Protein 6W6Z (pdb70)

Secondary structure (DSSP, 8-state):
-EEEEEEEEEE-TT-S-HHHHHHHHHHHHHHHHHHHT-EEEEEEETTEEEEEEEEEHHHHHHHHHHHTT-TTEEEEEEEEEEE-SS-TTTT-SSEEEE--HHHHHHHHHTT-SS--GGG--GGGHHHHHHHHHHSPP------SSGGGG--

InterPro domains:
  IPR007024 BLUF domain [PF04940] (4-95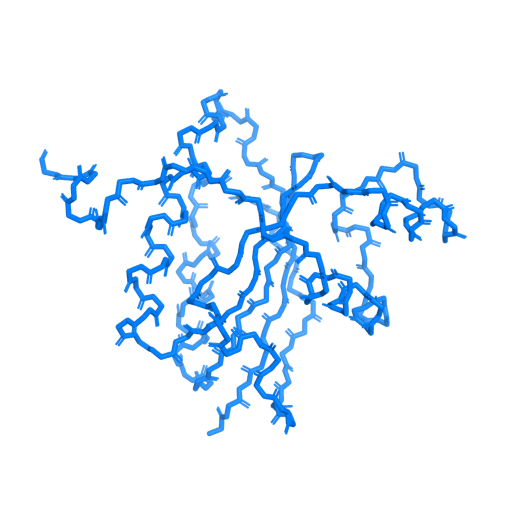)
  IPR007024 BLUF domain [PS50925] (2-95)
  IPR007024 BLUF domain [SM01034] (3-96)
  IPR036046 Acylphosphatase-like domain superfamily [SSF54975] (1-132)

Radius of gyration: 14.69 Å; Cα contacts (8 Å, |Δi|>4): 247; chains: 1; bounding box: 32×42×33 Å

B-factor: mean 27.84, std 9.9, range [12.61, 80.56]

CATH classification: 3.30.70.100

Sequence (151 aa):
MNVRLCYASQRNEKNEDLLQDLRDILTEARDFNDLNGICCGVLYYADNAFFQCLEGEQEVVERLFEKIQKDQRHYNIKWLCTYSIDEHSFQRWSMKYVQRNTNIETFFLNMGENTFNPLLLNQQNLKFFLNELLIAEQTKMNTVKKVGMVNR

Nearest PDB structures (foldseek):
  6w6z-assembly1_A  TM=1.007E+00  e=4.738E-33  Acinetobacter baumannii
  6w72-assembly2_B  TM=9.763E-01  e=5.616E-27  Acinetobacter baumannii
  1x0p-assembly1_I  TM=9.049E-01  e=2.810E-12  Thermosynechococcus vestitus BP-1
  2hfo-assembly1_A  TM=8.713E-01  e=1.078E-12  Synechocystis sp. PCC 6803
  2hfo-assembly1_F  TM=8.651E-01  e=1.797E-12  Synechocystis sp. PCC 6803

Solvent-accessible surface area: 8130 Å² total; per-residue (Å²): 157,62,4,16,0,0,4,0,0,30,18,20,78,182,29,103,80,48,100,104,20,6,93,32,30,0,8,61,17,64,31,51,3,104,155,85,58,8,10,0,0,5,0,20,5,54,60,0,6,0,8,0,0,0,1,49,70,80,38,0,69,54,28,9,104,141,30,80,168,44,105,36,15,104,94,49,84,147,10,30,47,85,58,23,147,135,81,37,2,70,187,34,26,2,1,0,2,60,109,48,105,78,0,39,71,40,0,102,123,71,64,49,128,59,22,24,0,34,76,1,76,99,156,27,9,84,42,0,23,72,29,0,54,104,12,93,76,38,93,26,127,41,56,102,132,54,40,118,68,84,286

Structure (mmCIF, N/CA/C/O backbone):
data_6W6Z
#
_entry.id   6W6Z
#
_cell.length_a   92.873
_cell.length_b   37.438
_cell.length_c   49.269
_cell.angle_alpha   90.000
_cell.angle_beta   106.570
_cell.angle_gamma   90.000
#
_symmetry.space_group_name_H-M   'C 1 2 1'
#
loop_
_entity.id
_entity.type
_entity.pdbx_description
1 polymer 'BLUF domain-containing protein'
2 non-polymer 'FLAVIN MONONUCLEOTIDE'
3 water water
#
loop_
_atom_site.group_PDB
_atom_site.id
_atom_site.type_symbol
_atom_site.label_atom_id
_atom_site.label_alt_id
_atom_site.label_comp_id
_atom_site.label_asym_id
_atom_site.label_entity_id
_atom_site.label_seq_id
_atom_site.pdbx_PDB_ins_code
_atom_site.Cartn_x
_atom_site.Cartn_y
_atom_site.Cartn_z
_atom_site.occupancy
_atom_site.B_iso_or_equiv
_atom_site.auth_seq_id
_atom_site.auth_comp_id
_atom_site.auth_asym_id
_atom_site.auth_atom_id
_atom_site.pdbx_PDB_model_num
ATOM 1 N N . MET A 1 1 ? -7.577 -24.484 -3.550 1.00 46.29 1 MET A N 1
ATOM 2 C CA . MET A 1 1 ? -8.252 -25.331 -2.524 1.00 43.98 1 MET A CA 1
ATOM 3 C C . MET A 1 1 ? -9.135 -24.444 -1.635 1.00 37.29 1 MET A C 1
ATOM 4 O O . MET A 1 1 ? -8.597 -23.714 -0.770 1.00 38.49 1 MET A O 1
ATOM 9 N N . ASN A 1 2 ? -10.439 -24.486 -1.860 1.00 34.35 2 ASN A N 1
ATOM 10 C CA . ASN A 1 2 ? -11.420 -23.772 -1.012 1.00 34.33 2 ASN A CA 1
ATOM 11 C C . ASN A 1 2 ? -11.673 -24.624 0.221 1.00 29.60 2 ASN A C 1
ATOM 12 O O . ASN A 1 2 ? -11.902 -25.852 0.123 1.00 25.91 2 ASN A O 1
ATOM 17 N N . VAL A 1 3 ? -11.703 -23.958 1.357 1.00 27.52 3 VAL A N 1
ATOM 18 C CA . VAL A 1 3 ? -11.955 -24.636 2.641 1.00 25.28 3 VAL A CA 1
ATOM 19 C C . VAL A 1 3 ? -13.009 -23.868 3.427 1.00 24.41 3 VAL A C 1
ATOM 20 O O . VAL A 1 3 ? -13.251 -22.645 3.154 1.00 23.25 3 VAL A O 1
ATOM 24 N N . ARG A 1 4 ? -13.607 -24.607 4.353 1.00 21.69 4 ARG A N 1
ATOM 25 C CA . ARG A 1 4 ? -14.462 -24.074 5.425 1.00 24.67 4 ARG A CA 1
ATOM 26 C C . ARG A 1 4 ? -13.709 -24.278 6.743 1.00 22.51 4 ARG A C 1
ATOM 27 O O . ARG A 1 4 ? -13.268 -25.403 7.003 1.00 22.87 4 ARG A O 1
ATOM 35 N N . LEU A 1 5 ? -13.602 -23.238 7.557 1.00 21.10 5 LEU A N 1
ATOM 36 C CA . LEU A 1 5 ? -12.941 -23.307 8.890 1.00 21.03 5 LEU A CA 1
ATOM 37 C C . LEU A 1 5 ? -13.965 -22.828 9.904 1.00 19.80 5 LEU A C 1
ATOM 38 O O . LEU A 1 5 ? -14.534 -21.732 9.701 1.00 19.17 5 LEU A O 1
ATOM 43 N N . CYS A 1 6 ? -14.161 -23.592 10.972 1.00 20.12 6 CYS A N 1
ATOM 44 C CA . CYS A 1 6 ? -15.160 -23.282 12.020 1.00 19.55 6 CYS A CA 1
ATOM 45 C C . CYS A 1 6 ? -14.436 -23.229 13.356 1.00 19.74 6 CYS A C 1
ATOM 46 O O . CYS A 1 6 ? -13.587 -24.108 13.622 1.00 18.40 6 CYS A O 1
ATOM 49 N N . TYR A 1 7 ? -14.814 -22.282 14.194 1.00 17.60 7 TYR A N 1
ATOM 50 C CA . TYR A 1 7 ? -14.299 -22.199 15.568 1.00 17.50 7 TYR A CA 1
ATOM 51 C C . TYR A 1 7 ? -15.362 -21.571 16.443 1.00 19.07 7 TYR A C 1
ATOM 52 O O . TYR A 1 7 ? -16.309 -20.906 15.989 1.00 15.93 7 TYR A O 1
ATOM 61 N N . ALA A 1 8 ? -15.190 -21.771 17.741 1.00 19.35 8 ALA A N 1
ATOM 62 C CA . ALA A 1 8 ? -16.024 -21.081 18.721 1.00 18.94 8 ALA A CA 1
ATOM 63 C C . ALA A 1 8 ? -15.086 -20.383 19.714 1.00 17.30 8 ALA A C 1
ATOM 64 O O . ALA A 1 8 ? -13.876 -20.753 19.818 1.00 16.93 8 ALA A O 1
ATOM 66 N N . SER A 1 9 ? -15.578 -19.333 20.347 1.00 17.14 9 SER A N 1
ATOM 67 C CA . SER A 1 9 ? -14.765 -18.483 21.264 1.00 19.41 9 SER A CA 1
ATOM 68 C C . SER A 1 9 ? -15.664 -17.902 22.355 1.00 18.60 9 SER A C 1
ATOM 69 O O . SER A 1 9 ? -16.892 -17.882 22.190 1.00 18.22 9 SER A O 1
ATOM 72 N N . GLN A 1 10 ? -15.045 -17.464 23.442 1.00 18.58 10 GLN A N 1
ATOM 73 C CA . GLN A 1 10 ? -15.741 -16.728 24.526 1.00 20.41 10 GLN A CA 1
ATOM 74 C C . GLN A 1 10 ? -15.600 -15.230 24.256 1.00 19.74 10 GLN A C 1
ATOM 75 O O . GLN A 1 10 ? -14.486 -14.722 23.928 1.00 17.18 10 GLN A O 1
ATOM 81 N N . ARG A 1 11 ? -16.692 -14.497 24.368 1.00 18.87 11 ARG A N 1
ATOM 82 C CA . ARG A 1 11 ? -16.577 -13.039 24.209 1.00 20.70 11 ARG A CA 1
ATOM 83 C C . ARG A 1 11 ? -15.789 -12.492 25.396 1.00 21.09 11 ARG A C 1
ATOM 84 O O . ARG A 1 11 ? -16.048 -12.954 26.514 1.00 21.22 11 ARG A O 1
ATOM 92 N N . ASN A 1 12 ? -14.909 -11.512 25.166 1.00 21.85 12 ASN A N 1
ATOM 93 C CA . ASN A 1 12 ? -14.163 -10.845 26.276 1.00 22.94 12 ASN A CA 1
ATOM 94 C C . ASN A 1 12 ? -15.118 -9.995 27.113 1.00 23.87 12 ASN A C 1
ATOM 95 O O . ASN A 1 12 ? -15.354 -8.842 26.752 1.00 24.86 12 ASN A O 1
ATOM 100 N N . GLU A 1 13 ? -15.527 -10.519 28.262 1.00 26.56 13 GLU A N 1
ATOM 101 C CA . GLU A 1 13 ? -16.542 -9.875 29.131 1.00 30.47 13 GLU A CA 1
ATOM 102 C C . GLU A 1 13 ? -15.932 -8.604 29.745 1.00 30.92 13 GLU A C 1
ATOM 103 O O . GLU A 1 13 ? -16.683 -7.793 30.289 1.00 28.44 13 GLU A O 1
ATOM 109 N N . LYS A 1 14 ? -14.629 -8.383 29.631 1.00 29.13 14 LYS A N 1
ATOM 110 C CA . LYS A 1 14 ? -14.041 -7.124 30.166 1.00 30.98 14 LYS A CA 1
ATOM 111 C C . LYS A 1 14 ? -14.579 -5.928 29.374 1.00 32.74 14 LYS A C 1
ATOM 112 O O . LYS A 1 14 ? -14.660 -4.843 29.964 1.00 30.05 14 LYS A O 1
ATOM 118 N N . ASN A 1 15 ? -14.893 -6.118 28.088 1.00 25.21 15 ASN A N 1
ATOM 119 C CA . ASN A 1 15 ? -15.439 -5.081 27.179 1.00 27.86 15 ASN A CA 1
ATOM 120 C C . ASN A 1 15 ? -16.927 -4.899 27.503 1.00 25.77 15 ASN A C 1
ATOM 121 O O . ASN A 1 15 ? -17.730 -5.809 27.169 1.00 28.78 15 ASN A O 1
ATOM 126 N N . GLU A 1 16 ? -17.269 -3.822 28.205 1.00 26.14 16 GLU A N 1
ATOM 127 C CA . GLU A 1 16 ? -18.661 -3.486 28.633 1.00 23.90 16 GLU A CA 1
ATOM 128 C C . GLU A 1 16 ? -19.525 -3.241 27.387 1.00 24.06 16 GLU A C 1
ATOM 129 O O . GLU A 1 16 ? -20.689 -3.725 27.368 1.00 22.68 16 GLU A O 1
ATOM 131 N N . ASP A 1 17 ? -18.982 -2.532 26.391 1.00 21.73 17 ASP A N 1
ATOM 132 C CA . ASP A 1 17 ? -19.747 -2.040 25.220 1.00 23.15 17 ASP A CA 1
ATOM 133 C C . ASP A 1 17 ? -19.810 -3.139 24.134 1.00 20.82 17 ASP A C 1
ATOM 134 O O . ASP A 1 17 ? -19.136 -3.017 23.070 1.00 18.48 17 ASP A O 1
ATOM 139 N N . LEU A 1 18 ? -20.655 -4.142 24.375 1.00 19.54 18 LEU A N 1
ATOM 140 C CA . LEU A 1 18 ? -20.878 -5.280 23.444 1.00 17.67 18 LEU A CA 1
ATOM 141 C C . LEU A 1 18 ? -21.435 -4.758 22.122 1.00 17.77 18 LEU A C 1
ATOM 142 O O . LEU A 1 18 ? -21.015 -5.213 21.084 1.00 17.93 18 LEU A O 1
ATOM 147 N N . LEU A 1 19 ? -22.421 -3.853 22.151 1.00 19.10 19 LEU A N 1
ATOM 148 C CA . LEU A 1 19 ? -23.083 -3.413 20.901 1.00 18.85 19 LEU A CA 1
ATOM 149 C C . LEU A 1 19 ? -22.043 -2.808 19.971 1.00 18.97 19 LEU A C 1
ATOM 150 O O . LEU A 1 19 ? -22.034 -3.106 18.752 1.00 18.98 19 LEU A O 1
ATOM 155 N N . GLN A 1 20 ? -21.151 -1.963 20.493 1.00 18.74 20 GLN A N 1
ATOM 156 C CA . GLN A 1 20 ? -20.151 -1.320 19.593 1.00 21.11 20 GLN A CA 1
ATOM 157 C C . GLN A 1 20 ? -19.185 -2.397 19.074 1.00 17.75 20 GLN A C 1
ATOM 158 O O . GLN A 1 20 ? -18.778 -2.329 17.896 1.00 18.53 20 GLN A O 1
ATOM 164 N N . ASP A 1 21 ? -18.828 -3.357 19.913 1.00 18.67 21 ASP A N 1
ATOM 165 C CA . ASP A 1 21 ? -17.885 -4.445 19.507 1.00 20.06 21 ASP A CA 1
ATOM 166 C C . ASP A 1 21 ? -18.481 -5.275 18.370 1.00 17.86 21 ASP A C 1
ATOM 167 O O . ASP A 1 21 ? -17.796 -5.476 17.371 1.00 17.72 21 ASP A O 1
ATOM 172 N N . LEU A 1 22 ? -19.746 -5.669 18.485 1.00 18.10 22 LEU A N 1
ATOM 173 C CA . LEU A 1 22 ? -20.420 -6.476 17.433 1.00 17.27 22 LEU A CA 1
ATOM 174 C C . LEU A 1 22 ? -20.496 -5.644 16.148 1.00 17.97 22 LEU A C 1
ATOM 175 O O . LEU A 1 22 ? -20.197 -6.187 15.092 1.00 18.67 22 LEU A O 1
ATOM 180 N N . ARG A 1 23 ? -20.917 -4.379 16.228 1.00 16.70 23 ARG A N 1
ATOM 181 C CA . ARG A 1 23 ? -21.001 -3.524 15.015 1.00 18.84 23 ARG A CA 1
ATOM 182 C C . ARG A 1 23 ? -19.612 -3.369 14.396 1.00 17.18 23 ARG A C 1
ATOM 183 O O . ARG A 1 23 ? -19.481 -3.509 13.153 1.00 18.16 23 ARG A O 1
ATOM 191 N N . ASP A 1 24 ? -18.592 -3.135 15.207 1.00 18.67 24 ASP A N 1
ATOM 192 C CA . ASP A 1 24 ? -17.172 -3.001 14.735 1.00 19.68 24 ASP A CA 1
ATOM 193 C C . ASP A 1 24 ? -16.677 -4.298 14.070 1.00 19.67 24 ASP A C 1
ATOM 194 O O . ASP A 1 24 ? -16.127 -4.261 12.905 1.00 18.04 24 ASP A O 1
ATOM 199 N N . ILE A 1 25 ? -16.901 -5.433 14.717 1.00 20.21 25 ILE A N 1
ATOM 200 C CA . ILE A 1 25 ? -16.496 -6.750 14.136 1.00 19.46 25 ILE A CA 1
ATOM 201 C C . ILE A 1 25 ? -17.135 -6.929 12.746 1.00 18.67 25 ILE A C 1
ATOM 202 O O . ILE A 1 25 ? -16.434 -7.282 11.799 1.00 17.19 25 ILE A O 1
ATOM 207 N N . LEU A 1 26 ? -18.441 -6.728 12.621 1.00 17.85 26 LEU A N 1
ATOM 208 C CA . LEU A 1 26 ? -19.140 -6.938 11.312 1.00 17.99 26 LEU A CA 1
ATOM 209 C C . LEU A 1 26 ? -18.676 -5.913 10.270 1.00 18.28 26 LEU A C 1
ATOM 210 O O . LEU A 1 26 ? -18.540 -6.281 9.064 1.00 18.24 26 LEU A O 1
ATOM 215 N N . THR A 1 27 ? -18.498 -4.657 10.656 1.00 19.31 27 THR A N 1
ATOM 216 C CA . THR A 1 27 ? -17.952 -3.645 9.718 1.00 22.67 27 THR A CA 1
ATOM 217 C C . THR A 1 27 ? -16.592 -4.123 9.196 1.00 23.24 27 THR A C 1
ATOM 218 O O . THR A 1 27 ? -16.410 -4.079 7.970 1.00 23.30 27 THR A O 1
ATOM 222 N N . GLU A 1 28 ? -15.676 -4.517 10.081 1.00 22.38 28 GLU A N 1
ATOM 223 C CA . GLU A 1 28 ? -14.305 -4.963 9.676 1.00 24.66 28 GLU A CA 1
ATOM 224 C C . GLU A 1 28 ? -14.416 -6.221 8.804 1.00 23.61 28 GLU A C 1
ATOM 225 O O . GLU A 1 28 ? -13.793 -6.260 7.709 1.00 23.16 28 GLU A O 1
ATOM 231 N N . ALA A 1 29 ? -15.158 -7.223 9.277 1.00 24.41 29 ALA A N 1
ATOM 232 C CA . ALA A 1 29 ? -15.274 -8.546 8.605 1.00 24.93 29 ALA A CA 1
ATOM 233 C C . ALA A 1 29 ? -15.802 -8.341 7.181 1.00 24.76 29 ALA A C 1
ATOM 234 O O . ALA A 1 29 ? -15.246 -8.858 6.219 1.00 23.86 29 ALA A O 1
ATOM 236 N N . ARG A 1 30 ? -16.881 -7.598 7.046 1.00 22.48 30 ARG A N 1
ATOM 237 C CA . ARG A 1 30 ? -17.564 -7.497 5.738 1.00 23.96 30 ARG A CA 1
ATOM 238 C C . ARG A 1 30 ? -16.657 -6.816 4.702 1.00 24.38 30 ARG A C 1
ATOM 239 O O . ARG A 1 30 ? -16.725 -7.220 3.520 1.00 26.39 30 ARG A O 1
ATOM 247 N N . ASP A 1 31 ? -15.935 -5.769 5.093 1.00 25.30 31 ASP A N 1
ATOM 248 C CA . ASP A 1 31 ? -14.992 -5.033 4.208 1.00 25.06 31 ASP A CA 1
ATOM 249 C C . ASP A 1 31 ? -13.826 -5.945 3.841 1.00 25.42 31 ASP A C 1
ATOM 250 O O . ASP A 1 31 ? -13.586 -6.094 2.628 1.00 24.32 31 ASP A O 1
ATOM 252 N N . PHE A 1 32 ? -13.142 -6.552 4.825 1.00 23.41 32 PHE A N 1
ATOM 253 C CA . PHE A 1 32 ? -11.917 -7.376 4.575 1.00 23.65 32 PHE A CA 1
ATOM 254 C C . PHE A 1 32 ? -12.303 -8.607 3.751 1.00 24.38 32 PHE A C 1
ATOM 255 O O . PHE A 1 32 ? -11.577 -8.980 2.807 1.00 26.32 32 PHE A O 1
ATOM 257 N N . ASN A 1 33 ? -13.420 -9.242 4.108 1.00 23.99 33 ASN A N 1
ATOM 258 C CA . ASN A 1 33 ? -13.822 -10.542 3.512 1.00 24.68 33 ASN A CA 1
ATOM 259 C C . ASN A 1 33 ? -14.184 -10.325 2.040 1.00 27.16 33 ASN A C 1
ATOM 260 O O . ASN A 1 33 ? -13.797 -11.157 1.211 1.00 25.67 33 ASN A O 1
ATOM 265 N N . ASP A 1 34 ? -14.928 -9.256 1.759 1.00 30.38 34 ASP A N 1
ATOM 266 C CA . ASP A 1 34 ? -15.380 -8.901 0.388 1.00 36.61 34 ASP A CA 1
ATOM 267 C C . ASP A 1 34 ? -14.142 -8.694 -0.492 1.00 36.63 34 ASP A C 1
ATOM 268 O O . ASP A 1 34 ? -14.133 -9.219 -1.615 1.00 40.42 34 ASP A O 1
ATOM 273 N N . LEU A 1 35 ? -13.118 -8.016 0.024 1.00 38.45 35 LEU A N 1
ATOM 274 C CA . LEU A 1 35 ? -11.854 -7.740 -0.699 1.00 41.48 35 LEU A CA 1
ATOM 275 C C . LEU A 1 35 ? -11.046 -9.023 -0.893 1.00 41.95 35 LEU A C 1
ATOM 276 O O . LEU A 1 35 ? -10.246 -9.039 -1.822 1.00 39.06 35 LEU A O 1
ATOM 281 N N . ASN A 1 36 ? -11.182 -10.023 -0.027 1.00 35.55 36 ASN A N 1
ATOM 282 C CA . ASN A 1 36 ? -10.207 -11.136 -0.014 1.00 36.30 36 ASN A CA 1
ATOM 283 C C . ASN A 1 36 ? -10.895 -12.444 -0.355 1.00 33.12 36 ASN A C 1
ATOM 284 O O . ASN A 1 36 ? -10.236 -13.475 -0.184 1.00 37.42 36 ASN A O 1
ATOM 289 N N . GLY A 1 37 ? -12.131 -12.361 -0.849 1.00 31.40 37 GLY A N 1
ATOM 290 C CA . GLY A 1 37 ? -12.956 -13.472 -1.359 1.00 32.91 37 GLY A CA 1
ATOM 291 C C . GLY A 1 37 ? -13.250 -14.482 -0.271 1.00 33.44 37 GLY A C 1
ATOM 292 O O . GLY A 1 37 ? -13.029 -15.700 -0.472 1.00 35.73 37 GLY A O 1
ATOM 293 N N . ILE A 1 38 ? -13.655 -13.984 0.889 1.00 28.76 38 ILE A N 1
ATOM 294 C CA . ILE A 1 38 ? -14.053 -14.842 2.027 1.00 24.86 38 ILE A CA 1
ATOM 295 C C . ILE A 1 38 ? -15.527 -14.575 2.272 1.00 20.94 38 ILE A C 1
ATOM 296 O O . ILE A 1 38 ? -15.967 -13.419 2.130 1.00 21.93 38 ILE A O 1
ATOM 301 N N A CYS A 1 39 ? -16.277 -15.617 2.592 0.25 16.45 39 CYS A N 1
ATOM 302 N N B CYS A 1 39 ? -16.254 -15.642 2.592 0.25 16.78 39 CYS A N 1
ATOM 303 C CA A CYS A 1 39 ? -17.673 -15.501 3.052 0.25 15.93 39 CYS A CA 1
ATOM 304 C CA B CYS A 1 39 ? -17.674 -15.622 3.001 0.25 16.51 39 CYS A CA 1
ATOM 305 C C A CYS A 1 39 ? -17.813 -16.360 4.302 0.25 15.92 39 CYS A C 1
ATOM 306 C C B CYS A 1 39 ? -17.810 -16.392 4.306 0.25 16.19 39 CYS A C 1
ATOM 307 O O A CYS A 1 39 ? -16.860 -17.042 4.660 0.25 14.61 39 CYS A O 1
ATOM 308 O O B CYS A 1 39 ? -16.855 -17.050 4.699 0.25 14.84 39 CYS A O 1
ATOM 313 N N . GLY A 1 40 ? -18.964 -16.288 4.946 1.00 20.29 40 GLY A N 1
ATOM 314 C CA . GLY A 1 40 ? -19.222 -17.066 6.171 1.00 19.53 40 GLY A CA 1
ATOM 315 C C . GLY A 1 40 ? -20.314 -16.508 7.030 1.00 17.83 40 GLY A C 1
ATOM 316 O O . GLY A 1 40 ? -21.179 -15.699 6.585 1.00 20.03 40 GLY A O 1
ATOM 317 N N . VAL A 1 41 ? -20.296 -16.954 8.275 1.00 19.73 41 VAL A N 1
ATOM 318 C CA . VAL A 1 41 ? -21.360 -16.579 9.226 1.00 16.98 41 VAL A CA 1
ATOM 319 C C . VAL A 1 41 ? -20.748 -16.467 10.616 1.00 15.92 41 VAL A C 1
ATOM 320 O O . VAL A 1 41 ? -19.877 -17.264 10.933 1.00 17.18 41 VAL A O 1
ATOM 324 N N . LEU A 1 42 ? -21.250 -15.499 11.364 1.00 16.34 42 LEU A N 1
ATOM 325 C CA . LEU A 1 42 ? -20.867 -15.201 12.765 1.00 14.87 42 LEU A CA 1
ATOM 326 C C . LEU A 1 42 ? -22.142 -15.342 13.551 1.00 15.52 42 LEU A C 1
ATOM 327 O O . LEU A 1 42 ? -23.082 -14.637 13.224 1.00 19.64 42 LEU A O 1
ATOM 332 N N . TYR A 1 43 ? -22.139 -16.215 14.555 1.00 14.77 43 TYR A N 1
ATOM 333 C CA . TYR A 1 43 ? -23.259 -16.406 15.494 1.00 15.57 43 TYR A CA 1
ATOM 334 C C . TYR A 1 43 ? -22.761 -15.853 16.809 1.00 15.75 43 TYR A C 1
ATOM 335 O O . TYR A 1 43 ? -21.630 -16.152 17.210 1.00 16.12 43 TYR A O 1
ATOM 344 N N . TYR A 1 44 ? -23.601 -15.111 17.499 1.00 16.33 44 TYR A N 1
ATOM 345 C CA . TYR A 1 44 ? -23.299 -14.604 18.854 1.00 17.20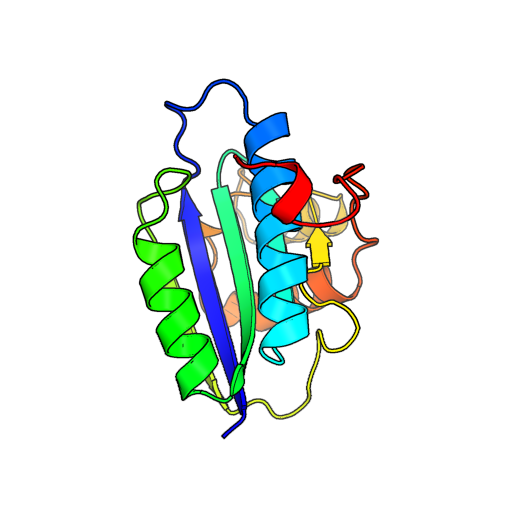 44 TYR A CA 1
ATOM 346 C C . TYR A 1 44 ? -24.458 -14.965 19.759 1.00 17.89 44 TYR A C 1
ATOM 347 O O . TYR A 1 44 ? -25.602 -14.619 19.411 1.00 19.07 44 TYR A O 1
ATOM 356 N N . ALA A 1 45 ? -24.169 -15.544 20.914 1.00 17.56 45 ALA A N 1
ATOM 357 C CA . ALA A 1 45 ? -25.180 -15.728 21.977 1.00 16.85 45 ALA A CA 1
ATOM 358 C C . ALA A 1 45 ? -24.477 -16.039 23.286 1.00 18.03 45 ALA A C 1
ATOM 359 O O . ALA A 1 45 ? -23.333 -16.598 23.264 1.00 17.56 45 ALA A O 1
ATOM 361 N N . ASP A 1 46 ? -25.098 -15.679 24.401 1.00 18.92 46 ASP A N 1
ATOM 362 C CA . ASP A 1 46 ? -24.626 -16.143 25.725 1.00 20.42 46 ASP A CA 1
ATOM 363 C C . ASP A 1 46 ? -23.110 -15.885 25.874 1.00 19.78 46 ASP A C 1
ATOM 364 O O . ASP A 1 46 ? -22.366 -16.782 26.345 1.00 19.40 46 ASP A O 1
ATOM 369 N N . ASN A 1 47 ? -22.657 -14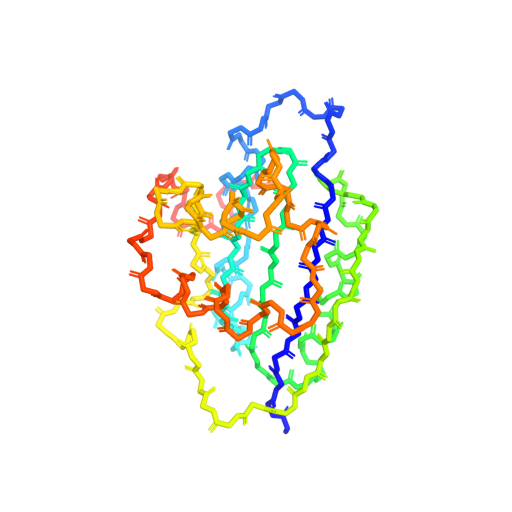.677 25.546 1.00 18.74 47 ASN A N 1
ATOM 370 C CA . ASN A 1 47 ? -21.248 -14.199 25.708 1.00 18.71 47 ASN A CA 1
ATOM 371 C C . ASN A 1 47 ? -20.275 -15.099 24.952 1.00 17.44 47 ASN A C 1
ATOM 372 O O . ASN A 1 47 ? -19.142 -15.267 25.437 1.00 17.32 47 ASN A O 1
ATOM 377 N N . ALA A 1 48 ? -20.647 -15.610 23.784 1.00 16.80 48 ALA A N 1
ATOM 378 C CA . ALA A 1 48 ? -19.746 -16.488 23.007 1.00 18.53 48 ALA A CA 1
ATOM 379 C C . ALA A 1 48 ? -20.048 -16.364 21.524 1.00 18.77 48 ALA A C 1
ATOM 380 O O . ALA A 1 48 ? -21.164 -15.934 21.170 1.00 17.89 48 ALA A O 1
ATOM 382 N N . PHE A 1 49 ? -19.056 -16.700 20.711 1.00 17.22 49 PHE A N 1
ATOM 383 C CA . PHE A 1 49 ? -19.159 -16.676 19.233 1.00 17.34 49 PHE A CA 1
ATOM 384 C C . PHE A 1 49 ? -18.996 -18.072 18.650 1.00 17.82 49 PHE A C 1
ATOM 385 O O . PHE A 1 49 ? -18.295 -18.938 19.151 1.00 18.91 49 PHE A O 1
ATOM 393 N N . PHE A 1 50 ? -19.550 -18.227 17.469 1.00 17.29 50 PHE A N 1
ATOM 394 C CA . PHE A 1 50 ? -19.250 -19.341 16.564 1.00 15.70 50 PHE A CA 1
ATOM 395 C C . PHE A 1 50 ? -19.022 -18.681 15.223 1.00 16.04 50 PHE A C 1
ATOM 396 O O . PHE A 1 50 ? -19.817 -17.787 14.908 1.00 15.39 50 PHE A O 1
ATOM 404 N N . GLN A 1 51 ? -17.936 -19.004 14.539 1.00 17.08 51 GLN A N 1
ATOM 405 C CA . GLN A 1 51 ? -17.752 -18.447 13.193 1.00 17.07 51 GLN A CA 1
ATOM 406 C C . GLN A 1 51 ? -17.383 -19.548 12.219 1.00 17.86 51 GLN A C 1
ATOM 407 O O . GLN A 1 51 ? -16.593 -20.459 12.558 1.00 18.57 51 GLN A O 1
ATOM 413 N N . CYS A 1 52 ? -17.875 -19.424 10.997 1.00 17.53 52 CYS A N 1
ATOM 414 C CA . CYS A 1 52 ? -17.430 -20.260 9.869 1.00 22.34 52 CYS A CA 1
ATOM 415 C C . CYS A 1 52 ? -16.904 -19.328 8.783 1.00 22.12 52 CYS A C 1
ATOM 416 O O . CYS A 1 52 ? -17.575 -18.321 8.498 1.00 20.29 52 CYS A O 1
ATOM 419 N N . LEU A 1 53 ? -15.676 -19.578 8.305 1.00 20.04 53 LEU A N 1
ATOM 420 C CA . LEU A 1 53 ? -15.018 -18.848 7.205 1.00 21.41 53 LEU A CA 1
ATOM 421 C C . LEU A 1 53 ? -14.922 -19.779 5.997 1.00 21.86 53 LEU A C 1
ATOM 422 O O . LEU A 1 53 ? -14.480 -20.938 6.181 1.00 21.45 53 LEU A O 1
ATOM 427 N N . GLU A 1 54 ? -15.245 -19.279 4.808 1.00 22.56 54 GLU A N 1
ATOM 428 C CA . GLU A 1 54 ? -15.145 -20.059 3.544 1.00 25.53 54 GLU A CA 1
ATOM 429 C C . GLU A 1 54 ? -14.291 -19.295 2.544 1.00 27.28 54 GLU A C 1
ATOM 430 O O . GLU A 1 54 ? -14.590 -18.098 2.337 1.00 28.70 54 GLU A O 1
ATOM 436 N N . GLY A 1 55 ? -13.357 -19.982 1.872 1.00 25.60 55 GLY A N 1
ATOM 437 C CA . GLY A 1 55 ? -12.538 -19.370 0.807 1.00 25.31 55 GLY A CA 1
ATOM 438 C C . GLY A 1 55 ? -11.221 -20.086 0.610 1.00 23.82 55 GLY A C 1
ATOM 439 O O . GLY A 1 55 ? -11.066 -21.222 1.130 1.00 23.85 55 GLY A O 1
ATOM 440 N N . GLU A 1 56 ? -10.295 -19.452 -0.114 1.00 25.44 56 GLU A N 1
ATOM 441 C CA . GLU A 1 56 ? -8.978 -20.055 -0.440 1.00 25.13 56 GLU A CA 1
ATOM 442 C C . GLU A 1 56 ? -8.260 -20.392 0.865 1.00 26.99 56 GLU A C 1
ATOM 443 O O . GLU A 1 56 ? -8.185 -19.507 1.763 1.00 25.78 56 GLU A O 1
ATOM 445 N N . GLN A 1 57 ? -7.698 -21.594 0.951 1.00 26.42 57 GLN A N 1
ATOM 446 C CA . GLN A 1 57 ? -7.079 -22.104 2.202 1.00 27.80 57 GLN A CA 1
ATOM 447 C C . GLN A 1 57 ? -6.118 -21.060 2.801 1.00 28.48 57 GLN A C 1
ATOM 448 O O . GLN A 1 57 ? -6.200 -20.816 4.031 1.00 29.61 57 GLN A O 1
ATOM 454 N N . GLU A 1 58 ? -5.170 -20.542 2.014 1.00 29.00 58 GLU A N 1
ATOM 455 C CA . GLU A 1 58 ? -4.087 -19.662 2.538 1.00 28.54 58 GLU A CA 1
ATOM 456 C C . GLU A 1 58 ? -4.746 -18.419 3.146 1.00 26.92 58 GLU A C 1
ATOM 457 O O . GLU A 1 58 ? -4.404 -18.079 4.302 1.00 32.57 58 GLU A O 1
ATOM 459 N N . VAL A 1 59 ? -5.716 -17.818 2.476 1.00 27.94 59 VAL A N 1
ATOM 460 C CA . VAL A 1 59 ? -6.329 -16.547 2.964 1.00 30.38 59 VAL A CA 1
ATOM 461 C C . VAL A 1 59 ? -7.124 -16.832 4.242 1.00 29.65 59 VAL A C 1
ATOM 462 O O . VAL A 1 59 ? -7.024 -16.035 5.200 1.00 25.96 59 VAL A O 1
ATOM 466 N N . VAL A 1 60 ? -7.905 -17.903 4.245 1.00 24.43 60 VAL A N 1
ATOM 467 C CA . VAL A 1 60 ? -8.737 -18.295 5.411 1.00 24.81 60 VAL A CA 1
ATOM 468 C C . VAL A 1 60 ? -7.813 -18.534 6.598 1.00 24.19 60 VAL A C 1
ATOM 469 O O . VAL A 1 60 ? -8.181 -18.086 7.750 1.00 21.69 60 VAL A O 1
ATOM 473 N N . GLU A 1 61 ? -6.690 -19.240 6.381 1.00 25.54 61 GLU A N 1
ATOM 474 C CA . GLU A 1 61 ? -5.759 -19.614 7.483 1.00 27.85 61 GLU A CA 1
ATOM 475 C C . GLU A 1 61 ? -5.080 -18.357 8.032 1.00 25.80 61 GLU A C 1
ATOM 476 O O . GLU A 1 61 ? -4.978 -18.243 9.243 1.00 24.73 61 GLU A O 1
ATOM 482 N N . ARG A 1 62 ? -4.674 -17.436 7.172 1.00 24.85 62 ARG A N 1
ATOM 483 C CA . ARG A 1 62 ? -4.028 -16.164 7.569 1.00 26.04 62 ARG A CA 1
ATOM 484 C C . ARG A 1 62 ? -5.066 -15.309 8.311 1.00 25.41 62 ARG A C 1
ATOM 485 O O . ARG A 1 62 ? -4.719 -14.732 9.393 1.00 23.79 62 ARG A O 1
ATOM 487 N N . LEU A 1 63 ? -6.328 -15.312 7.856 1.00 22.75 63 LEU A N 1
ATOM 488 C CA . LEU A 1 63 ? -7.405 -14.538 8.528 1.00 22.40 63 LEU A CA 1
ATOM 489 C C . LEU A 1 63 ? -7.632 -15.146 9.910 1.00 21.02 63 LEU A C 1
ATOM 490 O O . LEU A 1 63 ? -7.614 -14.399 10.866 1.00 20.45 63 LEU A O 1
ATOM 495 N N . PHE A 1 64 ? -7.785 -16.469 10.023 1.00 21.57 64 PHE A N 1
ATOM 496 C CA . PHE A 1 64 ? -7.968 -17.129 11.342 1.00 22.43 64 PHE A CA 1
ATOM 497 C C . PHE A 1 64 ? -6.816 -16.771 12.308 1.00 21.54 64 PHE A C 1
ATOM 498 O O . PHE A 1 64 ? -7.102 -16.569 13.520 1.00 20.64 64 PHE A O 1
ATOM 506 N N . GLU A 1 65 ? -5.552 -16.782 11.856 1.00 23.09 65 GLU A N 1
ATOM 507 C CA . GLU A 1 65 ? -4.357 -16.409 12.692 1.00 26.29 65 GLU A CA 1
ATOM 508 C C . GLU A 1 65 ? -4.549 -15.011 13.279 1.00 22.83 65 GLU A C 1
ATOM 509 O O . GLU A 1 65 ? -4.355 -14.855 14.484 1.00 24.09 65 GLU A O 1
ATOM 515 N N . LYS A 1 66 ? -5.030 -14.069 12.473 1.00 22.95 66 LYS A N 1
ATOM 516 C CA . LYS A 1 66 ? -5.348 -12.680 12.879 1.00 24.44 66 LYS A CA 1
ATOM 517 C C . LYS A 1 66 ? -6.498 -12.674 13.887 1.00 20.95 66 LYS A C 1
ATOM 518 O O . LYS A 1 66 ? -6.352 -12.018 14.923 1.00 19.92 66 LYS A O 1
ATOM 524 N N . ILE A 1 67 ? -7.571 -13.415 13.624 1.00 18.53 67 ILE A N 1
ATOM 525 C CA . ILE A 1 67 ? -8.775 -13.408 14.505 1.00 17.80 67 ILE A CA 1
ATOM 526 C C . ILE A 1 67 ? -8.360 -13.965 15.867 1.00 18.48 67 ILE A C 1
ATOM 527 O O . ILE A 1 67 ? -8.879 -13.471 16.931 1.00 17.71 67 ILE A O 1
ATOM 532 N N . GLN A 1 68 ? -7.471 -14.958 15.890 1.00 18.32 68 GLN A N 1
ATOM 533 C CA . GLN A 1 68 ? -7.081 -15.584 17.179 1.00 21.41 68 GLN A CA 1
ATOM 534 C C . GLN A 1 68 ? -6.507 -14.535 18.126 1.00 20.31 68 GLN A C 1
ATOM 535 O O . GLN A 1 68 ? -6.556 -14.798 19.301 1.00 21.94 68 GLN A O 1
ATOM 541 N N . LYS A 1 69 ? -5.893 -13.457 17.619 1.00 19.75 69 LYS A N 1
ATOM 542 C CA . LYS A 1 69 ? -5.220 -12.410 18.438 1.00 21.79 69 LYS A CA 1
ATOM 543 C C . LYS A 1 69 ? -6.209 -11.311 18.864 1.00 23.40 69 LYS A C 1
ATOM 544 O O . LYS A 1 69 ? -5.815 -10.436 19.664 1.00 23.04 69 LYS A O 1
ATOM 550 N N . ASP A 1 70 ? -7.446 -11.317 18.356 1.00 20.41 70 ASP A N 1
ATOM 551 C CA . ASP A 1 70 ? -8.370 -10.170 18.538 1.00 18.16 70 ASP A CA 1
ATOM 552 C C . ASP A 1 70 ? -8.650 -10.022 20.039 1.00 19.29 70 ASP A C 1
ATOM 553 O O . ASP A 1 70 ? -9.009 -11.039 20.645 1.00 19.61 70 ASP A O 1
ATOM 558 N N . GLN A 1 71 ? -8.545 -8.797 20.575 1.00 19.60 71 GLN A N 1
ATOM 559 C CA . GLN A 1 71 ? -8.824 -8.451 22.009 1.00 22.49 71 GLN A CA 1
ATOM 560 C C . GLN A 1 71 ? -10.275 -8.789 22.427 1.00 20.25 71 GLN A C 1
ATOM 561 O O . GLN A 1 71 ? -10.568 -8.955 23.667 1.00 20.45 71 GLN A O 1
ATOM 567 N N . ARG A 1 72 ? -11.184 -8.864 21.466 1.00 19.69 72 ARG A N 1
ATOM 568 C CA . ARG A 1 72 ? -12.666 -8.903 21.737 1.00 18.25 72 ARG A CA 1
ATOM 569 C C . ARG A 1 72 ? -13.157 -10.312 22.083 1.00 18.89 72 ARG A C 1
ATOM 570 O O . ARG A 1 72 ? -14.355 -10.494 22.525 1.00 20.04 72 ARG A O 1
ATOM 578 N N . HIS A 1 73 ? -12.321 -11.326 21.942 1.00 18.39 73 HIS A N 1
ATOM 579 C CA . HIS A 1 73 ? -12.666 -12.708 22.349 1.00 19.37 73 HIS A CA 1
ATOM 580 C C . HIS A 1 73 ? -11.396 -13.439 22.803 1.00 21.49 73 HIS A C 1
ATOM 581 O O . HIS A 1 73 ? -10.293 -12.839 22.645 1.00 20.11 73 HIS A O 1
ATOM 588 N N . TYR A 1 74 ? -11.577 -14.602 23.426 1.00 20.62 74 TYR A N 1
ATOM 589 C CA . TYR A 1 74 ? -10.501 -15.436 24.021 1.00 20.60 74 TYR A CA 1
ATOM 590 C C . TYR A 1 74 ? -10.992 -16.874 24.131 1.00 21.78 74 TYR A C 1
ATOM 591 O O . TYR A 1 74 ? -12.177 -17.144 23.799 1.00 20.39 74 TYR A O 1
ATOM 600 N N . ASN A 1 75 ? -10.110 -17.799 24.550 1.00 21.65 75 ASN A N 1
ATOM 601 C CA . ASN A 1 75 ? -10.511 -19.220 24.706 1.00 23.65 75 ASN A CA 1
ATOM 602 C C . ASN A 1 75 ? -10.995 -19.742 23.338 1.00 20.94 75 ASN A C 1
ATOM 603 O O . ASN A 1 75 ? -12.049 -20.353 23.266 1.00 20.78 75 ASN A O 1
ATOM 608 N N . ILE A 1 76 ? -10.232 -19.526 22.282 1.00 22.77 76 ILE A N 1
ATOM 609 C CA . ILE A 1 76 ? -10.659 -19.935 20.911 1.00 25.12 76 ILE A CA 1
ATOM 610 C C . ILE A 1 76 ? -10.602 -21.468 20.872 1.00 26.10 76 ILE A C 1
ATOM 611 O O . ILE A 1 76 ? -9.555 -22.016 21.187 1.00 26.43 76 ILE A O 1
ATOM 616 N N . LYS A 1 77 ? -11.690 -22.117 20.476 1.00 22.87 77 LYS A N 1
ATOM 617 C CA . LYS A 1 77 ? -11.792 -23.574 20.240 1.00 25.39 77 LYS A CA 1
ATOM 618 C C . LYS A 1 77 ? -11.958 -23.848 18.739 1.00 23.69 77 LYS A C 1
ATOM 619 O O . LYS A 1 77 ? -13.096 -23.768 18.200 1.00 22.40 77 LYS A O 1
ATOM 625 N N . TRP A 1 78 ? -10.858 -24.223 18.088 1.00 22.59 78 TRP A N 1
ATOM 626 C CA . TRP A 1 78 ? -10.836 -24.600 16.654 1.00 21.61 78 TRP A CA 1
ATOM 627 C C . TRP A 1 78 ? -11.581 -25.923 16.472 1.00 24.57 78 TRP A C 1
ATOM 628 O O . TRP A 1 78 ? -11.178 -26.935 17.085 1.00 24.36 78 TRP A O 1
ATOM 639 N N . LEU A 1 79 ? -12.658 -25.929 15.692 1.00 21.84 79 LEU A N 1
ATOM 640 C CA . LEU A 1 79 ? -13.492 -27.135 15.556 1.00 22.32 79 LEU A CA 1
ATOM 641 C C . LEU A 1 79 ? -13.026 -27.954 14.363 1.00 24.53 79 LEU A C 1
ATOM 642 O O . LEU A 1 79 ? -12.836 -29.173 14.511 1.00 25.80 79 LEU A O 1
ATOM 647 N N . CYS A 1 80 ? -12.874 -27.337 13.208 1.00 24.74 80 CYS A N 1
ATOM 648 C CA . CYS A 1 80 ? -12.484 -28.118 12.020 1.00 24.42 80 CYS A CA 1
ATOM 649 C C . CYS A 1 80 ? -12.080 -27.181 10.915 1.00 23.28 80 CYS A C 1
ATOM 650 O O . CYS A 1 80 ? -12.464 -25.991 10.950 1.00 21.53 80 CYS A O 1
ATOM 653 N N . THR A 1 81 ? -11.332 -27.743 9.976 1.00 22.06 81 THR A N 1
ATOM 654 C CA . THR A 1 81 ? -11.088 -27.167 8.644 1.00 23.03 81 THR A CA 1
ATOM 655 C C . THR A 1 81 ? -11.296 -28.275 7.625 1.00 24.09 81 THR A C 1
ATOM 656 O O . THR A 1 81 ? -10.744 -29.338 7.866 1.00 23.66 81 THR A O 1
ATOM 660 N N . TYR A 1 82 ? -12.025 -28.032 6.544 1.00 23.17 82 TYR A N 1
ATOM 661 C CA . TYR A 1 82 ? -12.147 -29.079 5.504 1.00 25.95 82 TYR A CA 1
ATOM 662 C C . TYR A 1 82 ? -12.328 -28.442 4.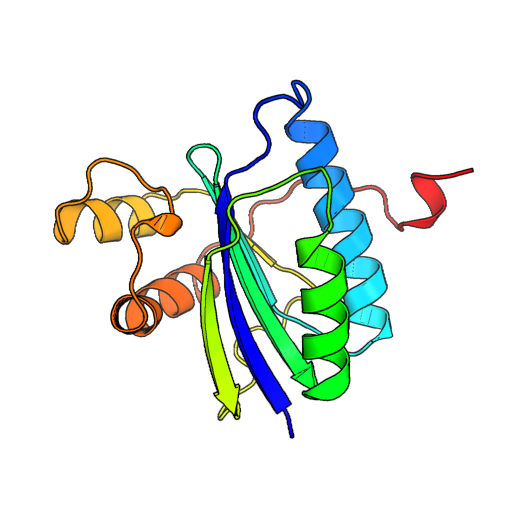138 1.00 23.97 82 TYR A C 1
ATOM 663 O O . TYR A 1 82 ? -12.789 -27.306 4.045 1.00 24.69 82 TYR A O 1
ATOM 672 N N . SER A 1 83 ? -11.984 -29.203 3.105 1.00 26.36 83 SER A N 1
ATOM 673 C CA . SER A 1 83 ? -12.272 -28.885 1.688 1.00 24.95 83 SER A CA 1
ATOM 674 C C . SER A 1 83 ? -13.786 -28.752 1.482 1.00 27.08 83 SER A C 1
ATOM 675 O O . SER A 1 83 ? -14.537 -29.655 1.938 1.00 25.17 83 SER A O 1
ATOM 678 N N . ILE A 1 84 ? -14.216 -27.690 0.802 1.00 27.65 84 ILE A N 1
ATOM 679 C CA . ILE A 1 84 ? -15.645 -27.286 0.638 1.00 27.76 84 ILE A CA 1
ATOM 680 C C . ILE A 1 84 ? -16.197 -28.012 -0.599 1.00 34.75 84 ILE A C 1
ATOM 681 O O . ILE A 1 84 ? -15.532 -27.981 -1.651 1.00 31.25 84 ILE A O 1
ATOM 683 N N . ASP A 1 85 ? -17.388 -28.609 -0.477 1.00 38.91 85 ASP A N 1
ATOM 684 C CA . ASP A 1 85 ? -18.102 -29.281 -1.599 1.00 40.82 85 ASP A CA 1
ATOM 685 C C . ASP A 1 85 ? -19.083 -28.304 -2.264 1.00 43.15 85 ASP A C 1
ATOM 686 O O . ASP A 1 85 ? -19.260 -28.386 -3.488 1.00 41.32 85 ASP A O 1
ATOM 691 N N . GLU A 1 86 ? -19.693 -27.420 -1.484 1.00 43.70 86 GLU A N 1
ATOM 692 C CA . GLU A 1 86 ? -20.527 -26.301 -1.997 1.00 46.15 86 GLU A CA 1
ATOM 693 C C . GLU A 1 86 ? -20.169 -25.059 -1.176 1.00 43.85 86 GLU A C 1
ATOM 694 O O . GLU A 1 86 ? -19.752 -25.214 -0.017 1.00 40.49 86 GLU A O 1
ATOM 700 N N . HIS A 1 87 ? -20.321 -23.873 -1.761 1.00 44.76 87 HIS A N 1
ATOM 701 C CA . HIS A 1 87 ? -20.045 -22.573 -1.089 1.00 44.89 87 HIS A CA 1
ATOM 702 C C . HIS A 1 87 ? -21.309 -22.113 -0.337 1.00 38.91 87 HIS A C 1
ATOM 703 O O . HIS A 1 87 ? -22.010 -21.197 -0.836 1.00 38.42 87 HIS A O 1
ATOM 710 N N . SER A 1 88 ? -21.597 -22.708 0.826 1.00 34.02 88 SER A N 1
ATOM 711 C CA . SER A 1 88 ? -22.905 -22.584 1.535 1.00 31.08 88 SER A CA 1
ATOM 712 C C . SER A 1 88 ? -23.220 -21.128 1.894 1.00 28.94 88 SER A C 1
ATOM 713 O O . SER A 1 88 ? -24.406 -20.786 1.972 1.00 25.99 88 SER A O 1
ATOM 716 N N . PHE A 1 89 ? -22.197 -20.322 2.190 1.00 24.50 89 PHE A N 1
ATOM 717 C CA . PHE A 1 89 ? -22.378 -18.963 2.748 1.00 24.66 89 PHE A CA 1
ATOM 718 C C . PHE A 1 89 ? -21.916 -17.911 1.735 1.00 27.55 89 PHE A C 1
ATOM 719 O O . PHE A 1 89 ? -21.744 -16.717 2.149 1.00 26.28 89 PHE A O 1
ATOM 727 N N . GLN A 1 90 ? -21.782 -18.306 0.456 1.00 26.24 90 GLN A N 1
ATOM 728 C CA . GLN A 1 90 ? -21.494 -17.428 -0.711 1.00 28.10 90 GLN A CA 1
ATOM 729 C C . GLN A 1 90 ? -22.298 -16.113 -0.653 1.00 25.75 90 GLN A C 1
ATOM 730 O O . GLN A 1 90 ? -21.753 -15.091 -1.053 1.00 30.73 90 GLN A O 1
ATOM 732 N N . ARG A 1 91 ? -23.549 -16.138 -0.209 1.00 27.39 91 ARG A N 1
ATOM 733 C CA . ARG A 1 91 ? -24.453 -14.952 -0.213 1.00 30.64 91 ARG A CA 1
ATOM 734 C C . ARG A 1 91 ? -23.957 -13.839 0.732 1.00 30.59 91 ARG A C 1
ATOM 735 O O . ARG A 1 91 ? -24.471 -12.709 0.602 1.00 30.27 91 ARG A O 1
ATOM 743 N N . TRP A 1 92 ? -23.089 -14.143 1.706 1.00 24.30 92 TRP A N 1
ATOM 744 C CA . TRP A 1 92 ? -22.634 -13.156 2.729 1.00 23.82 92 TRP A CA 1
ATOM 745 C C . TRP A 1 92 ? -21.120 -13.127 2.896 1.00 23.00 92 TRP A C 1
ATOM 746 O O . TRP A 1 92 ? -20.518 -14.174 3.256 1.00 23.29 92 TRP A O 1
ATOM 757 N N . SER A 1 93 ? -20.548 -11.931 2.799 1.00 21.84 93 SER A N 1
ATOM 758 C CA . SER A 1 93 ? -19.165 -11.602 3.225 1.00 22.06 93 SER A CA 1
ATOM 759 C C . SER A 1 93 ? -18.985 -11.996 4.699 1.00 20.50 93 SER A C 1
ATOM 760 O O . SER A 1 93 ? -17.999 -12.722 5.009 1.00 18.51 93 SER A O 1
ATOM 763 N N . MET A 1 94 ? -19.964 -11.664 5.511 1.00 19.62 94 MET A N 1
ATOM 764 C CA . MET A 1 94 ? -20.108 -12.229 6.882 1.00 19.97 94 MET A CA 1
ATOM 765 C C . MET A 1 94 ? -21.542 -12.068 7.370 1.00 19.61 94 MET A C 1
ATOM 766 O O . MET A 1 94 ? -21.900 -10.963 7.821 1.00 22.59 94 MET A O 1
ATOM 771 N N . LYS A 1 95 ? -22.315 -13.151 7.314 1.00 20.78 95 LYS A N 1
ATOM 772 C CA . LYS A 1 95 ? -23.698 -13.191 7.815 1.00 18.01 95 LYS A CA 1
ATOM 773 C C . LYS A 1 95 ? -23.614 -13.041 9.330 1.00 17.97 95 LYS A C 1
ATOM 774 O O . LYS A 1 95 ? -22.684 -13.570 9.921 1.00 19.28 95 LYS A O 1
ATOM 780 N N . TYR A 1 96 ? -24.588 -12.381 9.909 1.00 16.02 96 TYR A N 1
ATOM 781 C CA . TYR A 1 96 ? -24.726 -12.296 11.370 1.00 17.35 96 TYR A CA 1
ATOM 782 C C . TYR A 1 96 ? -26.027 -12.959 11.782 1.00 17.46 96 TYR A C 1
ATOM 783 O O . TYR A 1 96 ? -27.092 -12.542 11.306 1.00 18.83 96 TYR A O 1
ATOM 792 N N . VAL A 1 97 ? -25.927 -13.906 12.715 1.00 18.34 97 VAL A N 1
ATOM 793 C CA . VAL A 1 97 ? -27.099 -14.617 13.304 1.00 18.24 97 VAL A CA 1
ATOM 794 C C . VAL A 1 97 ? -27.016 -14.584 14.828 1.00 17.69 97 VAL A C 1
ATOM 795 O O . VAL A 1 97 ? -25.959 -14.877 15.387 1.00 16.91 97 VAL A O 1
ATOM 799 N N . GLN A 1 98 ? -28.121 -14.275 15.490 1.00 16.16 98 GLN A N 1
ATOM 800 C CA . GLN A 1 98 ? -28.190 -14.344 16.965 1.00 17.80 98 GLN A CA 1
ATOM 801 C C . GLN A 1 98 ? -29.143 -15.472 17.335 1.00 19.26 98 GLN A C 1
ATOM 802 O O . GLN A 1 98 ? -29.634 -16.125 16.448 1.00 18.46 98 GLN A O 1
ATOM 808 N N . ARG A 1 99 ? -29.298 -15.730 18.632 1.00 19.51 99 ARG A N 1
ATOM 809 C CA . ARG A 1 99 ? -30.216 -16.757 19.174 1.00 22.17 99 ARG A CA 1
ATOM 810 C C . ARG A 1 99 ? -31.625 -16.566 18.593 1.00 23.01 99 ARG A C 1
ATOM 811 O O . ARG A 1 99 ? -32.160 -15.424 18.571 1.00 21.68 99 ARG A O 1
ATOM 819 N N . ASN A 1 100 ? -32.223 -17.656 18.137 1.00 22.96 100 ASN A N 1
ATOM 820 C CA . ASN A 1 100 ? -33.604 -17.688 17.618 1.00 22.99 100 ASN A CA 1
ATOM 821 C C . ASN A 1 100 ? -34.205 -18.966 18.181 1.00 22.98 100 ASN A C 1
ATOM 822 O O . ASN A 1 100 ? -33.430 -19.777 18.746 1.00 21.64 100 ASN A O 1
ATOM 827 N N . THR A 1 101 ? -35.510 -19.158 18.018 1.00 23.95 101 THR A N 1
ATOM 828 C CA . THR A 1 101 ? -36.180 -20.327 18.643 1.00 23.09 101 THR A CA 1
ATOM 829 C C . THR A 1 101 ? -35.665 -21.634 18.028 1.00 22.38 101 THR A C 1
ATOM 830 O O . THR A 1 101 ? -35.565 -22.589 18.768 1.00 22.09 101 THR A O 1
ATOM 834 N N . ASN A 1 102 ? -35.403 -21.723 16.716 1.00 21.08 102 ASN A N 1
ATOM 835 C CA . ASN A 1 102 ? -34.895 -22.975 16.122 1.00 23.31 102 ASN A CA 1
ATOM 836 C C . ASN A 1 102 ? -33.574 -23.368 16.813 1.00 21.44 102 ASN A C 1
ATOM 837 O O . ASN A 1 102 ? -33.359 -24.549 17.069 1.00 20.45 102 ASN A O 1
ATOM 842 N N . ILE A 1 103 ? -32.690 -22.408 17.092 1.00 20.07 103 ILE A N 1
ATOM 843 C CA . ILE A 1 103 ? -31.335 -22.715 17.629 1.00 19.61 103 ILE A CA 1
ATOM 844 C C . ILE A 1 103 ? -31.500 -23.075 19.101 1.00 17.85 103 ILE A C 1
ATOM 845 O O . ILE A 1 103 ? -30.851 -23.994 19.546 1.00 18.06 103 ILE A O 1
ATOM 850 N N . GLU A 1 104 ? -32.394 -22.390 19.787 1.00 17.71 104 GLU A N 1
ATOM 851 C CA . GLU A 1 104 ? -32.672 -22.679 21.208 1.00 19.09 104 GLU A CA 1
ATOM 852 C C . GLU A 1 104 ? -33.207 -24.118 21.273 1.00 18.98 104 GLU A C 1
ATOM 853 O O . GLU A 1 104 ? -32.715 -24.904 22.123 1.00 18.83 104 GLU A O 1
ATOM 859 N N . THR A 1 105 ? -34.130 -24.476 20.379 1.00 21.84 105 THR A N 1
ATOM 860 C CA . THR A 1 105 ? -34.735 -25.841 20.339 1.00 18.30 105 THR A CA 1
ATOM 861 C C . THR A 1 105 ? -33.653 -26.903 20.082 1.00 19.79 105 THR A C 1
ATOM 862 O O . THR A 1 105 ? -33.630 -27.922 20.768 1.00 19.81 105 THR A O 1
ATOM 866 N N . PHE A 1 106 ? -32.703 -26.625 19.193 1.00 20.71 106 PHE A N 1
ATOM 867 C CA . PHE A 1 106 ? -31.594 -27.547 18.881 1.00 20.31 106 PHE A CA 1
ATOM 868 C C . PHE A 1 106 ? -30.771 -27.862 20.133 1.00 20.46 106 PHE A C 1
ATOM 869 O O . PHE A 1 106 ? -30.470 -29.063 20.451 1.00 19.29 106 PHE A O 1
ATOM 877 N N . PHE A 1 107 ? -30.406 -26.810 20.862 1.00 21.00 107 PHE A N 1
ATOM 878 C CA . PHE A 1 107 ? -29.544 -26.903 22.058 1.00 20.37 107 PHE A CA 1
ATOM 879 C C . PHE A 1 107 ? -30.298 -27.688 23.140 1.00 19.94 107 PHE A C 1
ATOM 880 O O . PHE A 1 107 ? -29.732 -28.632 23.743 1.00 21.19 107 PHE A O 1
ATOM 888 N N . LEU A 1 108 ? -31.540 -27.298 23.401 1.00 17.62 108 LEU A N 1
ATOM 889 C CA . LEU A 1 108 ? -32.350 -27.891 24.488 1.00 18.10 108 LEU A CA 1
ATOM 890 C C . LEU A 1 108 ? -32.637 -29.366 24.183 1.00 18.54 108 LEU A C 1
ATOM 891 O O . LEU A 1 108 ? -32.632 -30.178 25.149 1.00 17.97 108 LEU A O 1
ATOM 896 N N . ASN A 1 109 ? -32.866 -29.708 22.908 1.00 17.62 109 ASN A N 1
ATOM 897 C CA . ASN A 1 109 ? -33.253 -31.090 22.543 1.00 19.48 109 ASN A CA 1
ATOM 898 C C . ASN A 1 109 ? -32.074 -32.015 22.732 1.00 20.68 109 ASN A C 1
ATOM 899 O O . ASN A 1 109 ? -32.347 -33.203 22.949 1.00 22.04 109 ASN A O 1
ATOM 904 N N . MET A 1 110 ? -30.832 -31.507 22.631 1.00 19.19 110 MET A N 1
ATOM 905 C CA . MET A 1 110 ? -29.651 -32.376 22.867 1.00 20.99 110 MET A CA 1
ATOM 906 C C . MET A 1 110 ? -29.110 -32.213 24.285 1.00 21.93 110 MET A C 1
ATOM 907 O O . MET A 1 110 ? -28.041 -32.790 24.563 1.00 23.40 110 MET A O 1
ATOM 912 N N . GLY A 1 111 ? -29.846 -31.522 25.163 1.00 18.37 111 GLY A N 1
ATOM 913 C CA . GLY A 1 111 ? -29.586 -31.541 26.617 1.00 20.34 111 GLY A CA 1
ATOM 914 C C . GLY A 1 111 ? -28.713 -30.401 27.124 1.00 22.69 111 GLY A C 1
ATOM 915 O O . GLY A 1 111 ? -28.313 -30.457 28.285 1.00 22.76 111 GLY A O 1
ATOM 916 N N . GLU A 1 112 ? -28.460 -29.376 26.314 1.00 22.36 112 GLU A N 1
ATOM 917 C CA . GLU A 1 112 ? -27.759 -28.155 26.783 1.00 24.53 112 GLU A CA 1
ATOM 918 C C . GLU A 1 112 ? -28.800 -27.208 27.372 1.00 25.33 112 GLU A C 1
ATOM 919 O O . GLU A 1 112 ? -29.927 -27.155 26.867 1.00 29.39 112 GLU A O 1
ATOM 925 N N . ASN A 1 113 ? -28.436 -26.483 28.414 1.00 28.65 113 ASN A N 1
ATOM 926 C CA . ASN A 1 113 ? -29.328 -25.463 29.008 1.00 30.22 113 ASN A CA 1
ATOM 927 C C . ASN A 1 113 ? -28.723 -24.069 28.806 1.00 30.44 113 ASN A C 1
ATOM 928 O O . ASN A 1 113 ? -29.306 -23.137 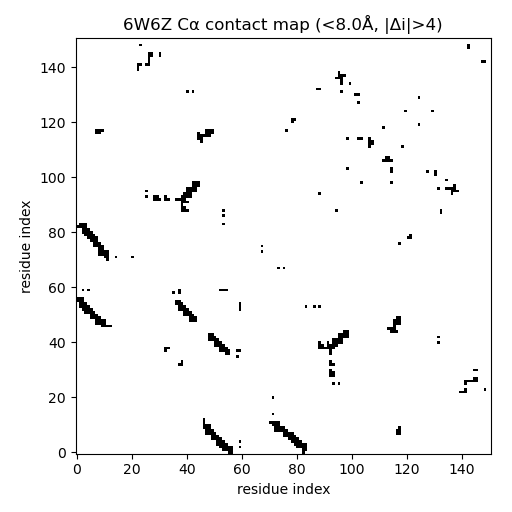29.345 1.00 33.47 113 ASN A O 1
ATOM 933 N N . THR A 1 114 ? -27.631 -23.928 28.048 1.00 29.75 114 THR A N 1
ATOM 934 C CA . THR A 1 114 ? -27.170 -22.621 27.512 1.00 27.04 114 THR A CA 1
ATOM 935 C C . THR A 1 114 ? -26.989 -22.742 26.002 1.00 25.23 114 THR A C 1
ATOM 936 O O . THR A 1 114 ? -27.025 -23.830 25.475 1.00 24.79 114 THR A O 1
ATOM 940 N N . PHE A 1 115 ? -26.857 -21.622 25.319 1.00 24.20 115 PHE A N 1
ATOM 941 C CA . PHE A 1 115 ? -26.790 -21.564 23.844 1.00 23.34 115 PHE A CA 1
ATOM 942 C C . PHE A 1 115 ? -25.383 -21.140 23.420 1.00 22.65 115 PHE A C 1
ATOM 943 O O . PHE A 1 115 ? -25.179 -20.577 22.319 1.00 24.34 115 PHE A O 1
ATOM 951 N N . ASN A 1 116 ? -24.438 -21.437 24.283 1.00 24.60 116 ASN A N 1
ATOM 952 C CA . ASN A 1 116 ? -23.004 -21.110 24.090 1.00 25.69 116 ASN A CA 1
ATOM 953 C C . ASN A 1 116 ? -22.446 -22.122 23.102 1.00 23.41 116 ASN A C 1
ATOM 954 O O . ASN A 1 116 ? -22.432 -23.317 23.366 1.00 22.11 116 ASN A O 1
ATOM 959 N N . PRO A 1 117 ? -21.970 -21.665 21.926 1.00 25.57 117 PRO A N 1
ATOM 960 C CA . PRO A 1 117 ? -21.472 -22.581 20.915 1.00 24.46 117 PRO A CA 1
ATOM 961 C C . PRO A 1 117 ? -20.178 -23.314 21.294 1.00 23.19 117 PRO A C 1
ATOM 962 O O . PRO A 1 117 ? -19.842 -24.276 20.649 1.00 25.70 117 PRO A O 1
ATOM 966 N N . LEU A 1 118 ? -19.496 -22.927 22.377 1.00 22.81 118 LEU A N 1
ATOM 967 C CA . LEU A 1 118 ? -18.349 -23.735 22.859 1.00 21.73 118 LEU A CA 1
ATOM 968 C C . LEU A 1 118 ? -18.806 -25.151 23.254 1.00 23.50 118 LEU A C 1
ATOM 969 O O . LEU A 1 118 ? -17.921 -26.025 23.350 1.00 24.22 118 LEU A O 1
ATOM 974 N N . LEU A 1 119 ? -20.106 -25.366 23.504 1.00 25.75 119 LEU A N 1
ATOM 975 C CA . LEU A 1 119 ? -20.690 -26.691 23.847 1.00 24.81 119 LEU A CA 1
ATOM 976 C C . LEU A 1 119 ? -20.836 -27.567 22.594 1.00 27.39 119 LEU A C 1
ATOM 977 O O . LEU A 1 119 ? -21.187 -28.740 22.770 1.00 29.16 119 LEU A O 1
ATOM 982 N N . LEU A 1 120 ? -20.683 -27.036 21.384 1.00 24.06 120 LEU A N 1
ATOM 983 C CA . LEU A 1 120 ? -20.891 -27.839 20.139 1.00 23.75 120 LEU A CA 1
ATOM 984 C C . LEU A 1 120 ? -19.685 -28.755 19.877 1.00 25.28 120 LEU A C 1
ATOM 985 O O . LEU A 1 120 ? -18.530 -28.352 20.179 1.00 23.55 120 LEU A O 1
ATOM 990 N N . ASN A 1 121 ? -19.932 -29.940 19.303 1.00 25.63 121 ASN A N 1
ATOM 991 C CA . ASN A 1 121 ? -18.871 -30.828 18.760 1.00 26.89 121 ASN A CA 1
ATOM 992 C C . ASN A 1 121 ? -18.978 -30.810 17.229 1.00 25.67 121 ASN A C 1
ATOM 993 O O . ASN A 1 121 ? -19.924 -30.224 16.684 1.00 26.74 121 ASN A O 1
ATOM 998 N N . GLN A 1 122 ? -18.022 -31.421 16.545 1.00 29.63 122 GLN A N 1
ATOM 999 C CA . GLN A 1 122 ? -17.941 -31.375 15.064 1.00 29.66 122 GLN A CA 1
ATOM 1000 C C . GLN A 1 122 ? -19.181 -32.031 14.432 1.00 27.58 122 GLN A C 1
ATOM 1001 O O . GLN A 1 122 ? -19.634 -31.560 13.367 1.00 26.31 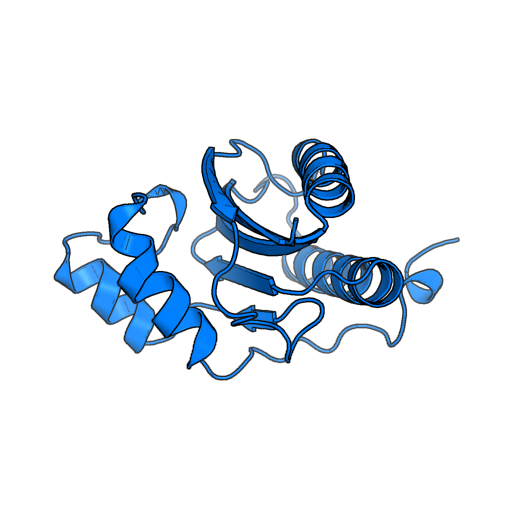122 GLN A O 1
ATOM 1007 N N . GLN A 1 123 ? -19.734 -33.064 15.058 1.00 26.44 123 GLN A N 1
ATOM 1008 C CA . GLN A 1 123 ? -20.932 -33.759 14.519 1.00 23.55 123 GLN A CA 1
ATOM 1009 C C . GLN A 1 123 ? -22.139 -32.812 14.553 1.00 22.58 123 GLN A C 1
ATOM 1010 O O . GLN A 1 123 ? -22.969 -32.880 13.639 1.00 26.26 123 GLN A O 1
ATOM 1016 N N . ASN A 1 124 ? -22.241 -31.946 15.550 1.00 22.42 124 ASN A N 1
ATOM 1017 C CA . ASN A 1 124 ? -23.375 -30.989 15.671 1.00 24.20 124 ASN A CA 1
ATOM 1018 C C . ASN A 1 124 ? -23.427 -30.005 14.501 1.00 25.04 124 ASN A C 1
ATOM 1019 O O . ASN A 1 124 ? -24.525 -29.386 14.297 1.00 26.70 124 ASN A O 1
ATOM 1024 N N . LEU A 1 125 ? -22.293 -29.768 13.820 1.00 29.26 125 LEU A N 1
ATOM 1025 C CA . LEU A 1 125 ? -22.149 -28.744 12.744 1.00 30.16 125 LEU A CA 1
ATOM 1026 C C . LEU A 1 125 ? -22.997 -29.091 11.521 1.00 33.02 125 LEU A C 1
ATOM 1027 O O . LEU A 1 125 ? -23.441 -28.135 10.860 1.00 35.65 125 LEU A O 1
ATOM 1032 N N . LYS A 1 126 ? -23.251 -30.376 11.251 1.00 34.02 126 LYS A N 1
ATOM 1033 C CA . LYS A 1 126 ? -24.311 -30.814 10.300 1.00 34.40 126 LYS A CA 1
ATOM 1034 C C . LYS A 1 126 ? -25.520 -29.895 10.504 1.00 33.49 126 LYS A C 1
ATOM 1035 O O . LYS A 1 126 ? -25.751 -29.006 9.628 1.00 35.86 126 LYS A O 1
ATOM 1037 N N . PHE A 1 127 ? -26.192 -30.022 11.654 1.00 27.82 127 PHE A N 1
ATOM 1038 C CA . PHE A 1 127 ? -27.468 -29.322 11.966 1.00 26.84 127 PHE A CA 1
ATOM 1039 C C . PHE A 1 127 ? -27.211 -27.833 12.210 1.00 25.45 127 PHE A C 1
ATOM 1040 O O . PHE A 1 127 ? -28.022 -27.021 11.737 1.00 24.53 127 PHE A O 1
ATOM 1042 N N . PHE A 1 128 ? -26.141 -27.484 12.934 1.00 25.32 128 PHE A N 1
ATOM 1043 C CA . PHE A 1 128 ? -25.917 -26.080 13.363 1.00 25.67 128 PHE A CA 1
ATOM 1044 C C . PHE A 1 128 ? -25.618 -25.184 12.167 1.00 26.24 128 PHE A C 1
ATOM 1045 O O . PHE A 1 128 ? -26.231 -24.096 12.110 1.00 24.92 128 PHE A O 1
ATOM 1053 N N . LEU A 1 129 ? -24.740 -25.591 11.256 1.00 25.99 129 LEU A N 1
ATOM 1054 C CA . LEU A 1 129 ? -24.485 -24.790 10.044 1.00 27.59 129 LEU A CA 1
ATOM 1055 C C . LEU A 1 129 ? -25.791 -24.631 9.253 1.00 30.50 129 LEU A C 1
ATOM 1056 O O . LEU A 1 129 ? -26.058 -23.513 8.748 1.00 25.99 129 LEU A O 1
ATOM 1061 N N . ASN A 1 130 ? -26.603 -25.686 9.156 1.00 29.41 130 ASN A N 1
ATOM 1062 C CA . ASN A 1 130 ? -27.854 -25.608 8.373 1.00 29.81 130 ASN A CA 1
ATOM 1063 C C . ASN A 1 130 ? -28.765 -24.575 9.035 1.00 26.76 130 ASN A C 1
ATOM 1064 O O . ASN A 1 130 ? -29.340 -23.765 8.283 1.00 28.36 130 ASN A O 1
ATOM 1069 N N . GLU A 1 131 ? -28.851 -24.560 10.368 1.00 26.21 131 GLU A N 1
ATOM 1070 C CA . GLU A 1 131 ? -29.670 -23.576 11.123 1.00 27.79 131 GLU A CA 1
ATOM 1071 C C . GLU A 1 131 ? -29.139 -22.173 10.846 1.00 25.72 131 GLU A C 1
ATOM 1072 O O . GLU A 1 131 ? -29.951 -21.254 10.687 1.00 25.09 131 GLU A O 1
ATOM 1078 N N . LEU A 1 132 ? -27.822 -22.002 10.779 1.00 23.43 132 LEU A N 1
ATOM 1079 C CA . LEU A 1 132 ? -27.219 -20.656 10.520 1.00 21.00 132 LEU A CA 1
ATOM 1080 C C . LEU A 1 132 ? -27.503 -20.231 9.078 1.00 22.71 132 LEU A C 1
ATOM 1081 O O . LEU A 1 132 ? -27.710 -19.024 8.856 1.00 22.13 132 LEU A O 1
ATOM 1086 N N . LEU A 1 133 ? -27.490 -21.167 8.137 1.00 23.34 133 LEU A N 1
ATOM 1087 C CA . LEU A 1 133 ? -27.817 -20.888 6.721 1.00 23.30 133 LEU A CA 1
ATOM 1088 C C . LEU A 1 133 ? -29.287 -20.439 6.600 1.00 24.00 133 LEU A C 1
ATOM 1089 O O . LEU A 1 133 ? -29.527 -19.462 5.886 1.00 25.39 133 LEU A O 1
ATOM 1094 N N . ILE A 1 134 ? -30.230 -21.126 7.241 1.00 25.32 134 ILE A N 1
ATOM 1095 C CA . ILE A 1 134 ? -31.684 -20.858 7.026 1.00 30.26 134 ILE A CA 1
ATOM 1096 C C . ILE A 1 134 ? -32.163 -19.694 7.898 1.00 31.27 134 ILE A C 1
ATOM 1097 O O . ILE A 1 134 ? -33.141 -19.059 7.508 1.00 28.94 134 ILE A O 1
ATOM 1102 N N . ALA A 1 135 ? -31.511 -19.392 9.020 1.00 27.33 135 ALA A N 1
ATOM 1103 C CA . ALA A 1 135 ? -31.839 -18.237 9.886 1.00 28.30 135 ALA A CA 1
ATOM 1104 C C . ALA A 1 135 ? -31.952 -16.935 9.069 1.00 26.43 135 ALA A C 1
ATOM 1105 O O . ALA A 1 135 ? -31.167 -16.721 8.107 1.00 24.14 135 ALA A O 1
ATOM 1107 N N . GLU A 1 136 ? -32.919 -16.086 9.440 1.00 28.08 136 GLU A N 1
ATOM 1108 C CA . GLU A 1 136 ? -33.005 -14.670 8.985 1.00 28.80 136 GLU A CA 1
ATOM 1109 C C . GLU A 1 136 ? -31.754 -13.973 9.524 1.00 26.28 136 GLU A C 1
ATOM 1110 O O . GLU A 1 136 ? -31.499 -14.136 10.716 1.00 28.77 136 GLU A O 1
ATOM 1112 N N . GLN A 1 137 ? -30.987 -13.258 8.717 1.00 25.47 137 GLN A N 1
ATOM 1113 C CA . GLN A 1 137 ? -29.839 -12.489 9.250 1.00 24.12 137 GLN A CA 1
ATOM 1114 C C . GLN A 1 137 ? -30.335 -11.459 10.274 1.00 27.95 137 GLN A C 1
ATOM 1115 O O . GLN A 1 137 ? -31.397 -10.804 10.027 1.00 22.10 137 GLN A O 1
ATOM 1121 N N . THR A 1 138 ? -29.596 -11.280 11.376 1.00 25.13 138 THR A N 1
ATOM 1122 C CA . THR A 1 138 ? -29.851 -10.207 12.370 1.00 24.41 138 THR A CA 1
ATOM 1123 C C . THR A 1 138 ? -29.262 -8.894 11.838 1.00 24.64 138 THR A C 1
ATOM 1124 O O . THR A 1 138 ? -28.019 -8.807 11.675 1.00 23.50 138 THR A O 1
ATOM 1128 N N . LYS A 1 139 ? -30.100 -7.893 11.571 1.00 26.04 139 LYS A N 1
ATOM 1129 C CA . LYS A 1 139 ? -29.618 -6.572 11.079 1.00 27.69 139 LYS A CA 1
ATOM 1130 C C . LYS A 1 139 ? -28.988 -5.821 12.245 1.00 26.28 139 LYS A C 1
ATOM 1131 O O . LYS A 1 139 ? -29.597 -5.861 13.339 1.00 27.30 139 LYS A O 1
ATOM 1133 N N . MET A 1 140 ? -27.850 -5.139 12.039 1.00 27.04 140 MET A N 1
ATOM 1134 C CA . MET A 1 140 ? -27.127 -4.456 13.147 1.00 30.43 140 MET A CA 1
ATOM 1135 C C . MET A 1 140 ? -26.805 -2.966 12.897 1.00 36.28 140 MET A C 1
ATOM 1136 O O . MET A 1 140 ? -26.228 -2.333 13.836 1.00 43.40 140 MET A O 1
ATOM 1141 N N . ASN A 1 141 ? -27.149 -2.397 11.742 1.00 38.12 141 ASN A N 1
ATOM 1142 C CA . ASN A 1 141 ? -26.943 -0.940 11.477 1.00 37.73 141 ASN A CA 1
ATOM 1143 C C . ASN A 1 141 ? -25.456 -0.624 11.620 1.00 37.49 141 ASN A C 1
ATOM 1144 O O . ASN A 1 141 ? -25.067 0.020 12.614 1.00 47.31 141 ASN A O 1
ATOM 1149 N N . THR A 1 142 ? -24.642 -1.141 10.720 1.00 30.59 142 THR A N 1
ATOM 1150 C CA . THR A 1 142 ? -23.181 -0.938 10.748 1.00 36.38 142 THR A CA 1
ATOM 1151 C C . THR A 1 142 ? -22.864 0.189 9.763 1.00 42.63 142 THR A C 1
ATOM 1152 O O . THR A 1 142 ? -23.539 0.270 8.714 1.00 38.37 142 THR A O 1
ATOM 1156 N N . VAL A 1 143 ? -21.870 1.008 10.103 1.00 43.13 143 VAL A N 1
ATOM 1157 C CA . VAL A 1 143 ? -21.374 2.117 9.248 1.00 43.71 143 VAL A CA 1
ATOM 1158 C C . VAL A 1 143 ? -21.038 1.495 7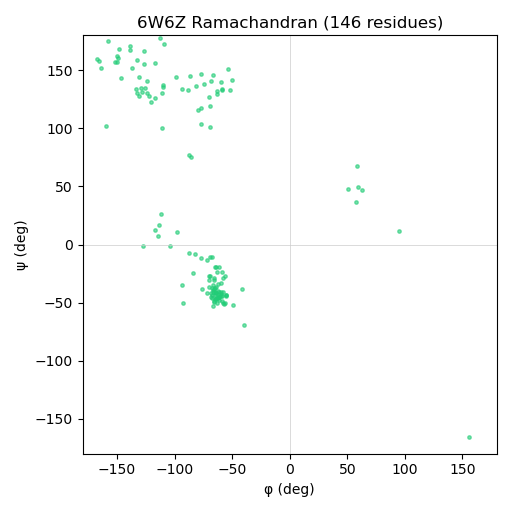.877 1.00 44.09 143 VAL A C 1
ATOM 1159 O O . VAL A 1 143 ? -20.790 0.266 7.834 1.00 40.20 143 VAL A O 1
ATOM 1163 N N . LYS A 1 144 ? -21.145 2.278 6.792 1.00 42.97 144 LYS A N 1
ATOM 1164 C CA . LYS A 1 144 ? -21.134 1.803 5.373 1.00 43.11 144 LYS A CA 1
ATOM 1165 C C . LYS A 1 144 ? -19.786 1.159 4.988 1.00 46.27 144 LYS A C 1
ATOM 1166 O O . LYS A 1 144 ? -19.770 0.435 3.962 1.00 44.26 144 LYS A O 1
ATOM 1168 N N . LYS A 1 145 ? -18.687 1.419 5.723 1.00 44.58 145 LYS A N 1
ATOM 1169 C CA . LYS A 1 145 ? -17.310 0.943 5.369 1.00 41.51 145 LYS A CA 1
ATOM 1170 C C . LYS A 1 145 ? -16.340 1.088 6.550 1.00 42.49 145 LYS A C 1
ATOM 1171 O O . LYS A 1 145 ? -16.543 1.952 7.398 1.00 35.51 145 LYS A O 1
ATOM 1177 N N . VAL A 1 146 ? -15.257 0.324 6.545 1.00 39.38 146 VAL A N 1
ATOM 1178 C CA . VAL A 1 146 ? -14.341 0.204 7.712 1.00 39.42 146 VAL A CA 1
ATOM 1179 C C . VAL A 1 146 ? -13.552 1.506 7.933 1.00 39.49 146 VAL A C 1
ATOM 1180 O O . VAL A 1 146 ? -13.167 1.755 9.102 1.00 32.88 146 VAL A O 1
ATOM 1184 N N . GLY A 1 147 ? -13.253 2.274 6.874 1.00 38.45 147 GLY A N 1
ATOM 1185 C CA . GLY A 1 147 ? -12.521 3.553 7.000 1.00 38.20 147 GLY A CA 1
ATOM 1186 C C . GLY A 1 147 ? -13.226 4.510 7.955 1.00 35.48 147 GLY A C 1
ATOM 1187 O O . GLY A 1 147 ? -12.543 5.376 8.577 1.00 33.24 147 GLY A O 1
ATOM 1188 N N . MET A 1 148 ? -14.547 4.369 8.085 1.00 33.09 148 MET A N 1
ATOM 1189 C CA . MET A 1 148 ? -15.389 5.275 8.899 1.00 34.45 148 MET A CA 1
ATOM 1190 C C . MET A 1 148 ? -15.163 5.057 10.401 1.00 32.58 148 MET A C 1
ATOM 1191 O O . MET A 1 148 ? -15.687 5.863 11.180 1.00 33.83 148 MET A O 1
ATOM 1196 N N . VAL A 1 149 ? -14.501 3.982 10.822 1.00 31.21 149 VAL A N 1
ATOM 1197 C CA . VAL A 1 149 ? -14.413 3.673 12.278 1.00 35.68 149 VAL A CA 1
ATOM 1198 C C . VAL A 1 149 ? -13.017 4.031 12.806 1.00 39.51 149 VAL A C 1
ATOM 1199 O O . VAL A 1 149 ? -12.867 3.951 14.021 1.00 41.78 149 VAL A O 1
ATOM 1203 N N . ASN A 1 150 ? -12.095 4.524 11.960 1.00 41.99 150 ASN A N 1
ATOM 1204 C CA . ASN A 1 150 ? -10.685 4.812 12.359 1.00 45.11 150 ASN A CA 1
ATOM 1205 C C . ASN A 1 150 ? -10.126 6.127 11.770 1.00 49.67 150 ASN A C 1
ATOM 1206 O O . ASN A 1 150 ? -10.724 6.695 10.807 1.00 34.47 150 ASN A O 1
ATOM 1211 N N . ARG A 1 151 ? -8.968 6.533 12.326 1.00 52.15 151 ARG A N 1
ATOM 1212 C CA . ARG A 1 151 ? -8.210 7.801 12.114 1.00 56.73 151 ARG A CA 1
ATOM 1213 C C . ARG A 1 151 ? -8.930 8.914 12.892 1.00 63.07 151 ARG A C 1
ATOM 1214 O O . ARG A 1 151 ? -8.852 8.999 14.133 1.00 64.88 151 ARG A O 1
#

Organism: Acinetobacter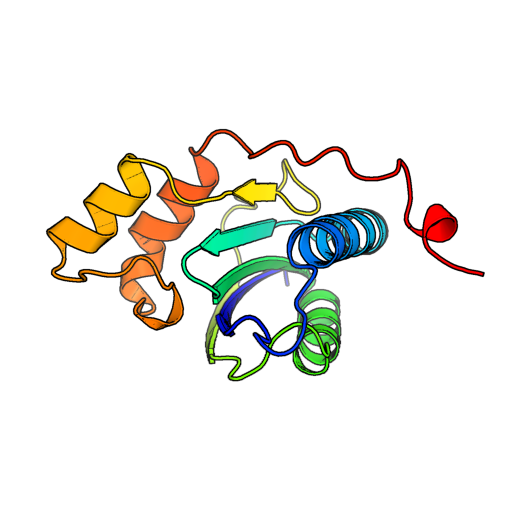 baumannii (NCBI:txid470)

Foldseek 3Di:
DKKKWKKKWFFPVVPVCVLVVVLLVQQVQQQVLVVVVKFWEWEDDDRMIMIMIIGDPVSSVVVVVVVQPDPGTHPMGTADMDDDPDPLGSVGSYFYHYDDVVQCCLCVVVPHPGSRCVPDHNVSCVVVVVCRSVDDGDDSPHDPHNVVVDD